Protein AF-A0A0G3I6G8-F1 (afdb_monomer_lite)

Foldseek 3Di:
DDDPPDPLVRLVVVLVVVCVPPDQQVRLVVVLVPDDDLVPDDLVRLLVLLVNLLSQLVSQLCCCQSVVDGSYDPVSNVSSLVSNVSSCVVPVPSDDPPDCSPDDHD

Secondary structure (DSSP, 8-state):
-------HHHHHHHHHHHHTTSPPHHHHHHHHTTSPPGGG--HHHHHHHHHHHHHHHHHHHHHHHHHS--SS-HHHHHHHHHHHHHHHHHSTTSS-TT-GGGSS--

pLDDT: mean 87.61, std 12.37, range [37.91, 97.12]

Radius of gyration: 15.02 Å; chains: 1; bounding box: 30×20×46 Å

Organism: NCBI:txid1277257

Structure (mmCIF, N/CA/C/O backbone):
data_AF-A0A0G3I6G8-F1
#
_entry.id   AF-A0A0G3I6G8-F1
#
loop_
_atom_site.group_PDB
_atom_site.id
_atom_site.type_symbol
_atom_site.label_atom_id
_atom_site.label_alt_id
_atom_site.label_comp_id
_atom_site.label_asym_id
_atom_site.label_entity_id
_atom_site.label_seq_id
_atom_site.pdbx_PDB_ins_code
_atom_site.Cartn_x
_atom_site.Cartn_y
_atom_site.Cartn_z
_atom_site.occupancy
_atom_site.B_iso_or_equiv
_atom_site.auth_seq_id
_atom_site.auth_comp_id
_atom_site.auth_asym_id
_atom_site.auth_atom_id
_atom_site.pdbx_PDB_model_num
ATOM 1 N N . MET A 1 1 ? -9.454 3.776 -28.536 1.00 37.91 1 MET A N 1
ATOM 2 C CA . MET A 1 1 ? -8.492 4.468 -27.656 1.00 37.91 1 MET A CA 1
ATOM 3 C C . MET A 1 1 ? -7.187 3.737 -27.843 1.00 37.91 1 MET A C 1
ATOM 5 O O . MET A 1 1 ? -7.164 2.548 -27.574 1.00 37.91 1 MET A O 1
ATOM 9 N N . GLY A 1 2 ? -6.209 4.372 -28.486 1.00 40.97 2 GLY A N 1
ATOM 10 C CA . GLY A 1 2 ? -4.929 3.728 -28.760 1.00 40.97 2 GLY A CA 1
ATOM 11 C C . GLY A 1 2 ? -4.131 3.663 -27.471 1.00 40.97 2 GLY A C 1
ATOM 12 O O . GLY A 1 2 ? -3.891 4.709 -26.868 1.00 40.97 2 GLY A O 1
ATOM 13 N N . ASP A 1 3 ? -3.758 2.457 -27.059 1.00 45.47 3 ASP A N 1
ATOM 14 C CA . ASP A 1 3 ? -2.668 2.282 -26.114 1.00 45.47 3 ASP A CA 1
ATOM 15 C C . ASP A 1 3 ? -1.436 2.911 -26.764 1.00 45.47 3 ASP A C 1
ATOM 17 O O . ASP A 1 3 ? -0.942 2.452 -27.794 1.00 45.47 3 ASP A O 1
ATOM 21 N N . LEU A 1 4 ? -1.006 4.048 -26.222 1.00 48.94 4 LEU A N 1
ATOM 22 C CA . LEU A 1 4 ? 0.311 4.589 -26.509 1.00 48.94 4 LEU A CA 1
ATOM 23 C C . LEU A 1 4 ? 1.299 3.564 -25.956 1.00 48.94 4 LEU A C 1
ATOM 25 O O . LEU A 1 4 ? 1.587 3.560 -24.760 1.00 48.94 4 LEU A O 1
ATOM 29 N N . GLU A 1 5 ? 1.768 2.663 -26.818 1.00 55.34 5 GLU A N 1
ATOM 30 C CA . GLU A 1 5 ? 2.938 1.836 -26.547 1.00 55.34 5 GLU A CA 1
ATOM 31 C C . GLU A 1 5 ? 4.134 2.776 -26.375 1.00 55.34 5 GLU A C 1
ATOM 33 O O . GLU A 1 5 ? 4.842 3.125 -27.319 1.00 55.34 5 GLU A O 1
ATOM 38 N N . LEU A 1 6 ? 4.319 3.253 -25.146 1.00 60.69 6 LEU A N 1
ATOM 39 C CA . LEU A 1 6 ? 5.553 3.891 -24.723 1.00 60.69 6 LEU A CA 1
ATOM 40 C C . LEU A 1 6 ? 6.679 2.888 -24.972 1.00 60.69 6 LEU A C 1
ATOM 42 O O . LEU A 1 6 ? 6.602 1.738 -24.530 1.00 60.69 6 LEU A O 1
ATOM 46 N N . GLY A 1 7 ? 7.730 3.314 -25.673 1.00 73.50 7 GLY A N 1
ATOM 47 C CA . GLY A 1 7 ? 8.924 2.488 -25.821 1.00 73.50 7 GLY A CA 1
ATOM 48 C C . GLY A 1 7 ? 9.458 2.088 -24.441 1.00 73.50 7 GLY A C 1
ATOM 49 O O . GLY A 1 7 ? 9.362 2.871 -23.495 1.00 73.50 7 GLY A O 1
ATOM 50 N N . GLY A 1 8 ? 10.034 0.887 -24.309 1.00 75.50 8 GLY A N 1
ATOM 51 C CA . GLY A 1 8 ? 10.433 0.328 -23.004 1.00 75.50 8 GLY A CA 1
ATOM 52 C C . GLY A 1 8 ? 11.272 1.276 -22.132 1.00 75.50 8 GLY A C 1
ATOM 53 O O . GLY A 1 8 ? 11.051 1.363 -20.930 1.00 75.50 8 GLY A O 1
ATOM 54 N N . GLN A 1 9 ? 12.146 2.082 -22.747 1.00 79.50 9 GLN A N 1
ATOM 55 C CA . GLN A 1 9 ? 12.964 3.086 -22.050 1.00 79.50 9 GLN A CA 1
ATOM 56 C C . GLN A 1 9 ? 12.165 4.279 -21.494 1.00 79.50 9 GLN A C 1
ATOM 58 O O . GLN A 1 9 ? 12.575 4.899 -20.515 1.00 79.50 9 GLN A O 1
ATOM 63 N N . GLU A 1 10 ? 11.060 4.663 -22.132 1.00 84.88 10 GLU A N 1
ATOM 64 C CA . GLU A 1 10 ? 10.208 5.760 -21.664 1.00 84.88 10 GLU A CA 1
ATOM 65 C C . GLU A 1 10 ? 9.307 5.297 -20.515 1.00 84.88 10 GLU A C 1
ATOM 67 O O . GLU A 1 10 ? 9.177 5.999 -19.512 1.00 84.88 10 GLU A O 1
ATOM 72 N N . LEU A 1 11 ? 8.784 4.070 -20.610 1.00 82.75 11 LEU A N 1
ATOM 73 C CA . LEU A 1 11 ? 8.047 3.423 -19.526 1.00 82.75 11 LEU A CA 1
ATOM 74 C C . LEU A 1 11 ? 8.913 3.269 -18.270 1.00 82.75 11 LEU A C 1
ATOM 76 O O . LEU A 1 11 ? 8.486 3.634 -17.176 1.00 82.75 11 LEU A O 1
ATOM 80 N N . GLU A 1 12 ? 10.147 2.795 -18.430 1.00 84.12 12 GLU A N 1
ATOM 81 C CA . GLU A 1 12 ? 11.104 2.654 -17.333 1.00 84.12 12 GLU A CA 1
ATOM 82 C C . GLU A 1 12 ? 11.400 4.000 -16.648 1.00 84.12 12 GLU A C 1
ATOM 84 O O . GLU A 1 12 ? 11.422 4.082 -15.420 1.00 84.12 12 GLU A O 1
ATOM 89 N N . LYS A 1 13 ? 11.562 5.092 -17.407 1.00 87.75 13 LYS A N 1
ATOM 90 C CA . LYS A 1 13 ? 11.758 6.440 -16.838 1.00 87.75 13 LYS A CA 1
ATOM 91 C C . LYS A 1 13 ? 10.559 6.910 -16.019 1.00 87.75 13 LYS A C 1
ATOM 93 O O . LYS A 1 13 ? 10.747 7.465 -14.937 1.00 87.75 13 LYS A O 1
ATOM 98 N N . LEU A 1 14 ? 9.345 6.704 -16.527 1.00 87.12 14 LEU A N 1
ATOM 99 C CA . LEU A 1 14 ? 8.119 7.092 -15.827 1.00 87.12 14 LEU A CA 1
ATOM 100 C C . LEU A 1 14 ? 7.941 6.297 -14.535 1.00 87.12 14 LEU A C 1
ATOM 102 O O . LEU A 1 14 ? 7.636 6.876 -13.496 1.00 87.12 14 LEU A O 1
ATOM 106 N N . LEU A 1 15 ? 8.195 4.990 -14.582 1.00 84.94 15 LEU A N 1
ATOM 107 C CA . LEU A 1 15 ? 8.127 4.127 -13.408 1.00 84.94 15 LEU A CA 1
ATOM 108 C C . LEU A 1 15 ? 9.158 4.533 -12.355 1.00 84.94 15 LEU A C 1
ATOM 110 O O . LEU A 1 15 ? 8.791 4.714 -11.194 1.00 84.94 15 LEU A O 1
ATOM 114 N N . ASN A 1 16 ? 10.404 4.787 -12.762 1.00 86.44 16 ASN A N 1
ATOM 115 C CA . ASN A 1 16 ? 11.453 5.312 -11.884 1.00 86.44 16 ASN A CA 1
ATOM 116 C C . ASN A 1 16 ? 11.072 6.652 -11.239 1.00 86.44 16 ASN A C 1
ATOM 118 O O . ASN A 1 16 ? 11.351 6.868 -10.061 1.00 86.44 16 ASN A O 1
ATOM 122 N N . TYR A 1 17 ? 10.412 7.545 -11.981 1.00 87.75 17 TYR A N 1
ATOM 123 C CA . TYR A 1 17 ? 9.901 8.799 -11.432 1.00 87.75 17 TYR A CA 1
ATOM 124 C C . TYR A 1 17 ? 8.777 8.570 -10.410 1.00 87.75 17 TYR A C 1
ATOM 126 O O . TYR A 1 17 ? 8.810 9.163 -9.334 1.00 87.75 17 TYR A O 1
ATOM 134 N N . GLU A 1 18 ? 7.819 7.681 -10.694 1.00 84.81 18 GLU A N 1
ATOM 135 C CA . GLU A 1 18 ? 6.757 7.306 -9.747 1.00 84.81 18 GLU A CA 1
ATOM 136 C C . GLU A 1 18 ? 7.332 6.742 -8.437 1.00 84.81 18 GLU A C 1
ATOM 138 O O . GLU A 1 18 ? 6.863 7.092 -7.352 1.00 84.81 18 GLU A O 1
ATOM 143 N N . ALA A 1 19 ? 8.398 5.938 -8.508 1.00 83.88 19 ALA A N 1
ATOM 144 C CA . ALA A 1 19 ? 9.037 5.371 -7.321 1.00 83.88 19 ALA A CA 1
ATOM 145 C C . ALA A 1 19 ? 9.678 6.410 -6.389 1.00 83.88 19 ALA A C 1
ATOM 147 O O . ALA A 1 19 ? 9.869 6.117 -5.209 1.00 83.88 19 ALA A O 1
ATOM 148 N N . LEU A 1 20 ? 9.947 7.636 -6.854 1.00 86.06 20 LEU A N 1
ATOM 149 C CA . LEU A 1 20 ? 10.413 8.723 -5.981 1.00 86.06 20 LEU A CA 1
ATOM 150 C C . LEU A 1 20 ? 9.378 9.104 -4.914 1.00 86.06 20 LEU A C 1
ATOM 152 O O . LEU A 1 20 ? 9.745 9.640 -3.868 1.00 86.06 20 LEU A O 1
ATOM 156 N N . PHE A 1 21 ? 8.098 8.829 -5.172 1.00 85.31 21 PHE A N 1
ATOM 157 C CA . PHE A 1 21 ? 6.999 9.108 -4.252 1.00 85.31 21 PHE A CA 1
ATOM 158 C C . PHE A 1 21 ? 6.658 7.917 -3.351 1.00 85.31 21 PHE A C 1
ATOM 160 O O . PHE A 1 21 ? 5.862 8.063 -2.420 1.00 85.31 21 PHE A O 1
ATOM 167 N N . LEU A 1 22 ? 7.266 6.751 -3.589 1.00 87.62 22 LEU A N 1
ATOM 168 C CA . LEU A 1 22 ? 7.091 5.580 -2.741 1.00 87.62 22 LEU A CA 1
ATOM 169 C C . LEU A 1 22 ? 7.977 5.672 -1.493 1.00 87.62 22 LEU A C 1
ATOM 171 O O . LEU A 1 22 ? 9.101 6.185 -1.540 1.00 87.62 22 LEU A O 1
ATOM 175 N N . PRO A 1 23 ? 7.508 5.156 -0.344 1.00 91.06 23 PRO A N 1
ATOM 176 C CA . PRO A 1 23 ? 8.361 5.050 0.824 1.00 91.06 23 PRO A CA 1
ATOM 177 C C . PRO A 1 23 ? 9.528 4.104 0.529 1.00 91.06 23 PRO A C 1
ATOM 179 O O . PRO A 1 23 ? 9.354 3.015 -0.012 1.00 91.06 23 PRO A O 1
ATOM 182 N N . LYS A 1 24 ? 10.731 4.485 0.970 1.00 92.19 24 LYS A N 1
ATOM 183 C CA . LYS A 1 24 ? 11.880 3.569 0.961 1.00 92.19 24 LYS A CA 1
ATOM 184 C C . LYS A 1 24 ? 11.548 2.309 1.782 1.00 92.19 24 LYS A C 1
ATOM 186 O O . LYS A 1 24 ? 10.903 2.455 2.825 1.00 92.19 24 LYS A O 1
ATOM 191 N N . PRO A 1 25 ? 12.074 1.116 1.438 1.00 92.81 25 PRO A N 1
ATOM 192 C CA . PRO A 1 25 ? 11.739 -0.137 2.130 1.00 92.81 25 PRO A CA 1
ATOM 193 C C . PRO A 1 25 ? 11.884 -0.071 3.661 1.00 92.81 25 PRO A C 1
ATOM 195 O O . PRO A 1 25 ? 10.996 -0.479 4.407 1.00 92.81 25 PRO A O 1
ATOM 198 N N . LYS A 1 26 ? 12.973 0.539 4.157 1.00 93.94 26 LYS A N 1
ATOM 199 C CA . LYS A 1 26 ? 13.200 0.741 5.602 1.00 93.94 26 LYS A CA 1
ATOM 200 C C . LYS A 1 26 ? 12.133 1.625 6.253 1.00 93.94 26 LYS A C 1
ATOM 202 O O . LYS A 1 26 ? 11.726 1.359 7.382 1.00 93.94 26 LYS A O 1
ATOM 207 N N . THR A 1 27 ? 11.693 2.669 5.555 1.00 94.81 27 THR A N 1
ATOM 208 C CA . THR A 1 27 ? 10.640 3.574 6.029 1.00 94.81 27 THR A CA 1
ATOM 209 C C . THR A 1 27 ? 9.298 2.859 6.052 1.00 94.81 27 THR A C 1
ATOM 211 O O . THR A 1 27 ? 8.605 2.935 7.059 1.00 94.81 27 THR A O 1
ATOM 214 N N . LEU A 1 28 ? 8.967 2.111 4.997 1.00 95.56 28 LEU A N 1
ATOM 215 C CA . LEU A 1 28 ? 7.738 1.325 4.929 1.00 95.56 28 LEU A CA 1
ATOM 216 C C . LEU A 1 28 ? 7.670 0.289 6.057 1.00 95.56 28 LEU A C 1
ATOM 218 O O . LEU A 1 28 ? 6.702 0.263 6.809 1.00 95.56 28 LEU A O 1
ATOM 222 N N . SER A 1 29 ? 8.741 -0.480 6.264 1.00 96.12 29 SER A N 1
ATOM 223 C CA . SER A 1 29 ? 8.819 -1.440 7.373 1.00 96.12 29 SER A CA 1
ATOM 224 C C . SER A 1 29 ? 8.647 -0.764 8.742 1.00 96.12 29 SER A C 1
ATOM 226 O O . SER A 1 29 ? 7.977 -1.296 9.627 1.00 96.12 29 SER A O 1
ATOM 228 N N . ALA A 1 30 ? 9.211 0.434 8.931 1.00 96.25 30 ALA A N 1
ATOM 229 C CA . ALA A 1 30 ? 9.033 1.198 10.164 1.00 96.25 30 ALA A CA 1
ATOM 230 C C . ALA A 1 30 ? 7.603 1.739 10.342 1.00 96.25 30 ALA A C 1
ATOM 232 O O . ALA A 1 30 ? 7.149 1.835 11.482 1.00 96.25 30 ALA A O 1
ATOM 233 N N . ILE A 1 31 ? 6.908 2.089 9.253 1.00 95.62 31 ILE A N 1
ATOM 234 C CA . ILE A 1 31 ? 5.491 2.478 9.280 1.00 95.62 31 ILE A CA 1
ATOM 235 C C . ILE A 1 31 ? 4.647 1.279 9.707 1.00 95.62 31 ILE A C 1
ATOM 237 O O . ILE A 1 31 ? 3.939 1.386 10.702 1.00 95.62 31 ILE A O 1
ATOM 241 N N . LEU A 1 32 ? 4.787 0.132 9.031 1.00 96.00 32 LEU A N 1
ATOM 242 C CA . LEU A 1 32 ? 3.998 -1.076 9.302 1.00 96.00 32 LEU A CA 1
ATOM 243 C C . LEU A 1 32 ? 4.103 -1.526 10.766 1.00 96.00 32 LEU A C 1
ATOM 245 O O . LEU A 1 32 ? 3.095 -1.822 11.398 1.00 96.00 32 LEU A O 1
ATOM 249 N N . LYS A 1 33 ? 5.306 -1.475 11.353 1.00 95.31 33 LYS A N 1
ATOM 250 C CA . LYS A 1 33 ? 5.542 -1.816 12.771 1.00 95.31 33 LYS A CA 1
ATOM 251 C C . LYS A 1 33 ? 4.878 -0.872 13.776 1.00 95.31 33 LYS A C 1
ATOM 253 O O . LYS A 1 33 ? 4.792 -1.212 14.952 1.00 95.31 33 LYS A O 1
ATOM 258 N N . LYS A 1 34 ? 4.492 0.332 13.350 1.00 95.50 34 LYS A N 1
ATOM 259 C CA . LYS A 1 34 ? 3.873 1.363 14.196 1.00 95.50 34 LYS A CA 1
ATOM 260 C C . LYS A 1 34 ? 2.366 1.480 13.983 1.00 95.50 34 LYS A C 1
ATOM 262 O O . LYS A 1 34 ? 1.730 2.257 14.694 1.00 95.50 34 LYS A O 1
ATOM 267 N N . LEU A 1 35 ? 1.805 0.761 13.011 1.00 95.19 35 LEU A N 1
ATOM 268 C CA . LEU A 1 35 ? 0.364 0.736 12.800 1.00 95.19 35 LEU A CA 1
ATOM 269 C C . LEU A 1 35 ? -0.319 0.130 14.028 1.00 95.19 35 LEU A C 1
ATOM 271 O O . LEU A 1 35 ? 0.167 -0.835 14.619 1.00 95.19 35 LEU A O 1
ATOM 275 N N . ARG A 1 36 ? -1.455 0.712 14.417 1.00 95.25 36 ARG A N 1
ATOM 276 C CA . ARG A 1 36 ? -2.269 0.187 15.520 1.00 95.25 36 ARG A CA 1
ATOM 277 C C . ARG A 1 36 ? -2.869 -1.166 15.156 1.00 95.25 36 ARG A C 1
ATOM 279 O O . ARG A 1 36 ? -2.999 -1.503 13.973 1.00 95.25 36 ARG A O 1
ATOM 286 N N . SER A 1 37 ? -3.285 -1.918 16.173 1.00 95.75 37 SER A N 1
ATOM 287 C CA . SER A 1 37 ? -4.065 -3.136 15.955 1.00 95.75 37 SER A CA 1
ATOM 288 C C . SER A 1 37 ? -5.299 -2.824 15.110 1.00 95.75 37 SER A C 1
ATOM 290 O O . SER A 1 37 ? -5.924 -1.786 15.316 1.00 95.75 37 SER A O 1
ATOM 292 N N . ILE A 1 38 ? -5.657 -3.722 14.185 1.00 95.94 38 ILE A N 1
ATOM 293 C CA . ILE A 1 38 ? -6.848 -3.582 13.331 1.00 95.94 38 ILE A CA 1
ATOM 294 C C . ILE A 1 38 ? -8.085 -3.281 14.174 1.00 95.94 38 ILE A C 1
ATOM 296 O O . ILE A 1 38 ? -8.878 -2.421 13.799 1.00 95.94 38 ILE A O 1
ATOM 300 N N . ASP A 1 39 ? -8.215 -3.905 15.345 1.00 95.75 39 ASP A N 1
ATOM 301 C CA . ASP A 1 39 ? -9.357 -3.740 16.249 1.00 95.75 39 ASP A CA 1
ATOM 302 C C . ASP A 1 39 ? -9.493 -2.318 16.814 1.00 95.75 39 ASP A C 1
ATOM 304 O O . ASP A 1 39 ? -10.609 -1.857 17.051 1.00 95.75 39 ASP A O 1
ATOM 308 N N . GLU A 1 40 ? -8.385 -1.584 16.927 1.00 96.38 40 GLU A N 1
ATOM 309 C CA . GLU A 1 40 ? -8.305 -0.249 17.538 1.00 96.38 40 GLU A CA 1
ATOM 310 C C . GLU A 1 40 ? -8.387 0.904 16.525 1.00 96.38 40 GLU A C 1
ATOM 312 O O . GLU A 1 40 ? -8.456 2.071 16.916 1.00 96.38 40 GLU A O 1
ATOM 317 N N . VAL A 1 41 ? -8.352 0.604 15.224 1.00 96.44 41 VAL A N 1
ATOM 318 C CA . VAL A 1 41 ? -8.475 1.607 14.157 1.00 96.44 41 VAL A CA 1
ATOM 319 C C . VAL A 1 41 ? -9.953 1.941 13.941 1.00 96.44 41 VAL A C 1
ATOM 321 O O . VAL A 1 41 ? -10.771 1.027 13.810 1.00 96.44 41 VAL A O 1
ATOM 324 N N . SER A 1 42 ? -10.301 3.231 13.900 1.00 97.12 42 SER A N 1
ATOM 325 C CA . SER A 1 42 ? -11.637 3.704 13.503 1.00 97.12 42 SER A CA 1
ATOM 326 C C . SER A 1 42 ? -11.833 3.645 11.985 1.00 97.12 42 SER A C 1
ATOM 328 O O . SER A 1 42 ? -10.874 3.585 11.224 1.00 97.12 42 SER A O 1
ATOM 330 N N . GLU A 1 43 ? -13.074 3.723 11.508 1.00 96.69 43 GLU A N 1
ATOM 331 C CA . GLU A 1 43 ? -13.360 3.611 10.070 1.00 96.69 43 GLU A CA 1
ATOM 3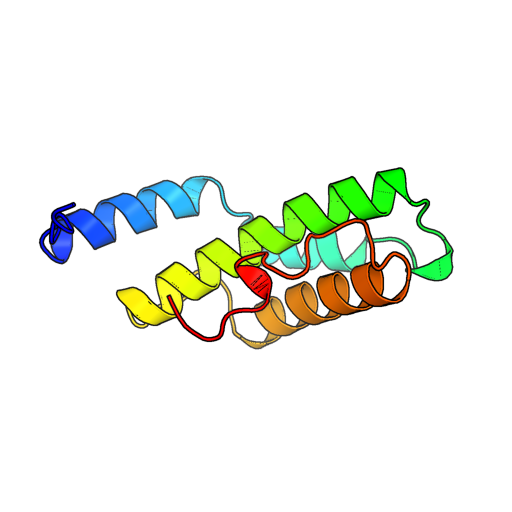32 C C . GLU A 1 43 ? -12.655 4.684 9.219 1.00 96.69 43 GLU A C 1
ATOM 334 O O . GLU A 1 43 ? -12.135 4.383 8.145 1.00 96.69 43 GLU A O 1
ATOM 339 N N . ILE A 1 44 ? -12.590 5.933 9.696 1.00 96.56 44 ILE A N 1
ATOM 340 C CA . ILE A 1 44 ? -11.928 7.011 8.947 1.00 96.56 44 ILE A CA 1
ATOM 341 C C . ILE A 1 44 ? -10.413 6.812 8.872 1.00 96.56 44 ILE A C 1
ATOM 343 O O . ILE A 1 44 ? -9.803 7.055 7.834 1.00 96.56 44 ILE A O 1
ATOM 347 N N . GLU A 1 45 ?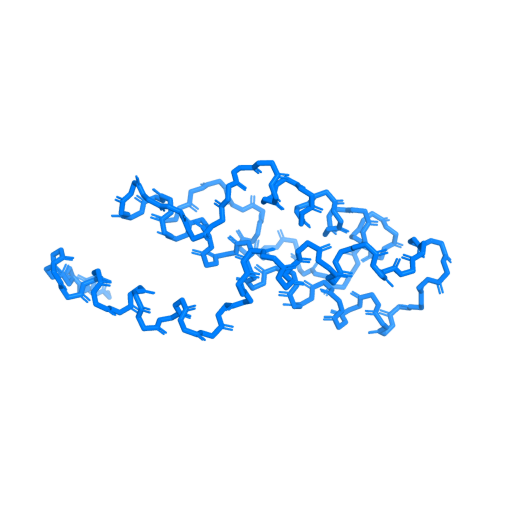 -9.810 6.323 9.951 1.00 96.75 45 GLU A N 1
ATOM 348 C CA . GLU A 1 45 ? -8.386 5.998 9.989 1.00 96.75 45 GLU A CA 1
ATOM 349 C C . GLU A 1 45 ? -8.092 4.793 9.093 1.00 96.75 45 GLU A C 1
ATOM 351 O O . GLU A 1 45 ? -7.125 4.826 8.338 1.00 96.75 45 GLU A O 1
ATOM 356 N N . ALA A 1 46 ? -8.966 3.782 9.104 1.00 96.94 46 ALA A N 1
ATOM 357 C CA . ALA A 1 46 ? -8.870 2.621 8.232 1.00 96.94 46 ALA A CA 1
ATOM 358 C C . ALA A 1 46 ? -8.963 3.018 6.757 1.00 96.94 46 ALA A C 1
ATOM 360 O O . ALA A 1 46 ? -8.180 2.524 5.955 1.00 96.94 46 ALA A O 1
ATOM 361 N N . ARG A 1 47 ? -9.858 3.950 6.395 1.00 96.19 47 ARG A N 1
ATOM 362 C CA . ARG A 1 47 ? -9.952 4.483 5.027 1.00 96.19 47 ARG A CA 1
ATOM 363 C C . ARG A 1 47 ? -8.650 5.161 4.597 1.00 96.19 47 ARG A C 1
ATOM 365 O O . ARG A 1 47 ? -8.134 4.843 3.531 1.00 96.19 47 ARG A O 1
ATOM 372 N N . ILE A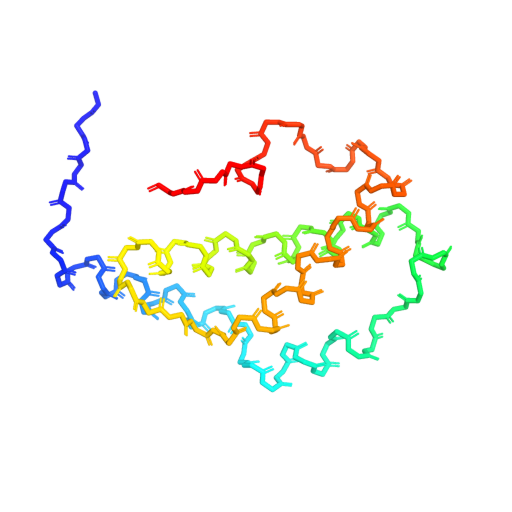 1 48 ? -8.106 6.052 5.426 1.00 96.06 48 ILE A N 1
ATOM 373 C CA . ILE A 1 48 ? -6.852 6.762 5.126 1.00 96.06 48 ILE A CA 1
ATOM 374 C C . ILE A 1 48 ? -5.688 5.773 4.985 1.00 96.06 48 ILE A C 1
ATOM 376 O O . ILE A 1 48 ? -4.894 5.869 4.049 1.00 96.06 48 ILE A O 1
ATOM 380 N N . GLU A 1 49 ? -5.587 4.821 5.912 1.00 96.50 49 GLU A N 1
ATOM 381 C CA . GLU A 1 49 ? -4.544 3.798 5.906 1.00 96.50 49 GLU A CA 1
ATOM 382 C C . GLU A 1 49 ? -4.650 2.907 4.663 1.00 96.50 49 GLU A C 1
ATOM 384 O O . GLU A 1 49 ? -3.664 2.715 3.954 1.00 96.50 49 GLU A O 1
ATOM 389 N N . CYS A 1 50 ? -5.854 2.431 4.348 1.00 95.69 50 CYS A N 1
ATOM 390 C CA . CYS A 1 50 ? -6.117 1.579 3.195 1.00 95.69 50 CYS A CA 1
ATOM 391 C C . CYS A 1 50 ? -5.790 2.296 1.874 1.00 95.69 50 CYS A C 1
ATOM 393 O O . CYS A 1 50 ? -5.059 1.749 1.053 1.00 95.69 50 CYS A O 1
ATOM 395 N N . GLU A 1 51 ? -6.218 3.551 1.695 1.00 94.56 51 GLU A N 1
ATOM 396 C CA . GLU A 1 51 ? -5.893 4.347 0.499 1.00 94.56 51 GLU A CA 1
ATOM 397 C C . GLU A 1 51 ? -4.382 4.540 0.306 1.00 94.56 51 GLU A C 1
ATOM 399 O O . GLU A 1 51 ? -3.887 4.551 -0.824 1.00 94.56 51 GLU A O 1
ATOM 404 N N . TYR A 1 52 ? -3.635 4.708 1.399 1.00 95.38 52 TYR A N 1
ATOM 405 C CA . TYR A 1 52 ? -2.182 4.829 1.348 1.00 95.38 52 TYR A CA 1
ATOM 406 C C . TYR A 1 52 ? -1.513 3.511 0.939 1.00 95.38 52 TYR A C 1
ATOM 408 O O . TYR A 1 52 ? -0.671 3.499 0.038 1.00 95.38 52 TYR A O 1
ATOM 416 N N . LEU A 1 53 ? -1.899 2.402 1.574 1.00 95.56 53 LEU A N 1
ATOM 417 C CA . LEU A 1 53 ? -1.305 1.089 1.328 1.00 95.56 53 LEU A CA 1
ATOM 418 C C . LEU A 1 53 ? -1.677 0.528 -0.056 1.00 95.56 53 LEU A C 1
ATOM 420 O O . LEU A 1 53 ? -0.804 -0.005 -0.739 1.00 95.56 53 LEU A O 1
ATOM 424 N N . ILE A 1 54 ? -2.912 0.737 -0.530 1.00 94.75 54 ILE A N 1
ATOM 425 C CA . ILE A 1 54 ? -3.338 0.340 -1.884 1.00 94.75 54 ILE A CA 1
ATOM 426 C C . ILE A 1 54 ? -2.467 1.000 -2.948 1.00 94.75 54 ILE A C 1
ATOM 428 O O . ILE A 1 54 ? -2.013 0.326 -3.871 1.00 94.75 54 ILE A O 1
ATOM 432 N N . LYS A 1 55 ? -2.159 2.296 -2.813 1.00 92.75 55 LYS A N 1
ATOM 433 C CA . LYS A 1 55 ? -1.269 2.983 -3.765 1.00 92.75 55 LYS A CA 1
ATOM 434 C C . LYS A 1 55 ? 0.095 2.303 -3.840 1.00 92.75 55 LYS A C 1
ATOM 436 O O . LYS A 1 55 ? 0.600 2.085 -4.938 1.00 92.75 55 LYS A O 1
ATOM 441 N N . ILE A 1 56 ? 0.669 1.924 -2.697 1.00 93.38 56 ILE A N 1
ATOM 442 C CA . ILE A 1 56 ? 1.949 1.204 -2.652 1.00 93.38 56 ILE A CA 1
ATOM 443 C C . ILE A 1 56 ? 1.839 -0.133 -3.393 1.00 93.38 56 ILE A C 1
ATOM 445 O O . ILE A 1 56 ? 2.688 -0.421 -4.239 1.00 93.38 56 ILE A O 1
ATOM 449 N N . CYS A 1 57 ? 0.787 -0.915 -3.133 1.00 92.81 57 CYS A N 1
ATOM 450 C CA . CYS A 1 57 ? 0.562 -2.185 -3.821 1.00 92.81 57 CYS A CA 1
ATOM 451 C C . CYS A 1 57 ? 0.444 -2.008 -5.338 1.00 92.81 57 CYS A C 1
ATOM 453 O O . 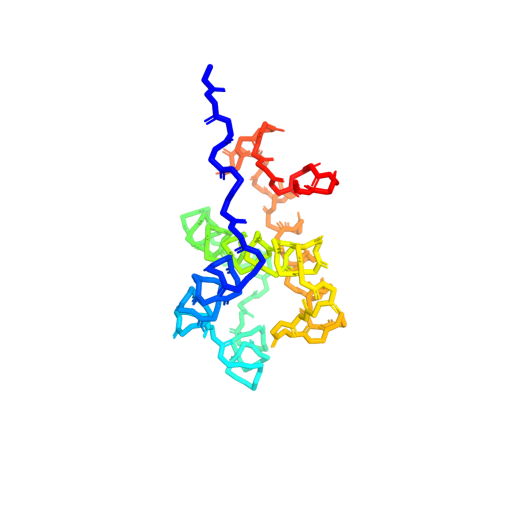CYS A 1 57 ? 1.138 -2.698 -6.081 1.00 92.81 57 CYS A O 1
ATOM 455 N N . LEU A 1 58 ? -0.377 -1.063 -5.803 1.00 91.06 58 LEU A N 1
ATOM 456 C CA . LEU A 1 58 ? -0.603 -0.831 -7.231 1.00 91.06 58 LEU A CA 1
ATOM 457 C C . LEU A 1 58 ? 0.675 -0.399 -7.956 1.00 91.06 58 LEU A C 1
ATOM 459 O O . LEU A 1 58 ? 0.959 -0.884 -9.052 1.00 91.06 58 LEU A O 1
ATOM 463 N N . HIS A 1 59 ? 1.485 0.468 -7.341 1.00 90.12 59 HIS A N 1
ATOM 464 C CA . HIS A 1 59 ? 2.778 0.832 -7.915 1.00 90.12 59 HIS A CA 1
ATOM 465 C C . HIS A 1 59 ? 3.732 -0.368 -7.971 1.00 90.12 59 HIS A C 1
ATOM 467 O O . HIS A 1 59 ? 4.376 -0.572 -8.999 1.00 90.12 59 HIS A O 1
ATOM 473 N N . ASN A 1 60 ? 3.797 -1.188 -6.915 1.00 89.25 60 ASN A N 1
ATOM 474 C CA . ASN A 1 60 ? 4.655 -2.375 -6.905 1.00 89.25 60 ASN A CA 1
ATOM 475 C C . ASN A 1 60 ? 4.231 -3.402 -7.967 1.00 89.25 60 ASN A C 1
ATOM 477 O O . ASN A 1 60 ? 5.077 -3.923 -8.686 1.00 89.25 60 ASN A O 1
ATOM 481 N N . GLN A 1 61 ? 2.925 -3.639 -8.126 1.00 88.81 61 GLN A N 1
ATOM 482 C CA . GLN A 1 61 ? 2.385 -4.513 -9.172 1.00 88.81 61 GLN A CA 1
ATOM 483 C C . GLN A 1 61 ? 2.755 -4.009 -10.569 1.00 88.81 61 GLN A C 1
ATOM 485 O O . GLN A 1 61 ? 3.234 -4.777 -11.402 1.00 88.81 61 GLN A O 1
ATOM 490 N N . LYS A 1 62 ? 2.578 -2.709 -10.829 1.00 87.88 62 LYS A N 1
ATOM 491 C CA . LYS A 1 62 ? 2.931 -2.099 -12.116 1.00 87.88 62 LYS A CA 1
ATOM 492 C C . LYS A 1 62 ? 4.413 -2.307 -12.445 1.00 87.88 62 LYS A C 1
ATOM 494 O O . LYS A 1 62 ? 4.733 -2.649 -13.577 1.00 87.88 62 LYS A O 1
ATOM 499 N N . TRP A 1 63 ? 5.300 -2.144 -11.464 1.00 87.88 63 TRP A N 1
ATOM 500 C CA . TRP A 1 63 ? 6.734 -2.415 -11.603 1.00 87.88 63 TRP A CA 1
ATOM 501 C C . TRP A 1 63 ? 7.017 -3.889 -11.897 1.00 87.88 63 TRP A C 1
ATOM 503 O O . TRP A 1 63 ? 7.629 -4.196 -12.922 1.00 87.88 63 TRP A O 1
ATOM 513 N N . TYR A 1 64 ? 6.479 -4.785 -11.069 1.00 87.19 64 TYR A N 1
ATOM 514 C CA . TYR A 1 64 ? 6.659 -6.227 -11.208 1.00 87.19 64 TYR A CA 1
ATOM 515 C C . TYR A 1 64 ? 6.265 -6.711 -12.609 1.00 87.19 64 TYR A C 1
ATOM 517 O O . TYR A 1 64 ? 7.057 -7.348 -13.301 1.00 87.19 64 TYR A O 1
ATOM 525 N N . TYR A 1 65 ? 5.069 -6.343 -13.078 1.00 84.81 65 TYR A N 1
ATOM 526 C CA . TYR A 1 65 ? 4.546 -6.819 -14.360 1.00 84.81 65 TYR A CA 1
ATOM 527 C C . TYR A 1 65 ? 5.151 -6.123 -15.584 1.00 84.81 65 TYR A C 1
ATOM 529 O O . TYR A 1 65 ? 5.170 -6.717 -16.661 1.00 84.81 65 TYR A O 1
ATOM 537 N N . ARG A 1 66 ? 5.626 -4.874 -15.468 1.00 85.44 66 ARG A N 1
ATOM 538 C CA . ARG A 1 66 ? 6.133 -4.108 -16.624 1.00 85.44 66 ARG A CA 1
ATOM 539 C C . ARG A 1 66 ? 7.648 -4.125 -16.766 1.00 85.44 66 ARG A C 1
ATOM 541 O O . ARG A 1 66 ? 8.127 -4.048 -17.893 1.00 85.44 66 ARG A O 1
ATOM 548 N N . LEU A 1 67 ? 8.387 -4.211 -15.663 1.00 81.56 67 LEU A N 1
ATOM 549 C CA . LEU A 1 67 ? 9.852 -4.168 -15.653 1.00 81.56 67 LEU A CA 1
ATOM 550 C C . LEU A 1 67 ? 10.493 -5.476 -15.186 1.00 81.56 67 LEU A C 1
ATOM 552 O O . LEU A 1 67 ? 11.703 -5.616 -15.320 1.00 81.56 67 LEU A O 1
ATOM 556 N N . SER A 1 68 ? 9.712 -6.439 -14.673 1.00 82.50 68 SER A N 1
ATOM 557 C CA . SER A 1 68 ? 10.261 -7.622 -13.984 1.00 82.50 68 SER A CA 1
ATOM 558 C C . SER A 1 68 ? 11.218 -7.240 -12.843 1.00 82.50 68 SER A C 1
ATOM 560 O O . SER A 1 68 ? 12.171 -7.959 -12.555 1.00 82.50 68 SER A O 1
ATOM 562 N N . ASP A 1 69 ? 10.960 -6.088 -12.220 1.00 80.31 69 ASP A N 1
ATOM 563 C CA . ASP A 1 69 ? 11.710 -5.508 -11.107 1.00 80.31 69 ASP A CA 1
ATOM 564 C C . ASP A 1 69 ? 10.715 -4.960 -10.078 1.00 80.31 69 ASP A C 1
ATOM 566 O O . ASP A 1 69 ? 9.577 -4.639 -10.430 1.00 80.31 69 ASP A O 1
ATOM 570 N N . THR A 1 70 ? 11.116 -4.846 -8.814 1.00 81.25 70 THR A N 1
ATOM 571 C CA . THR A 1 70 ? 10.239 -4.374 -7.735 1.00 81.25 70 THR A CA 1
ATOM 572 C C . THR A 1 70 ? 10.953 -3.433 -6.771 1.00 81.25 70 THR A C 1
ATOM 574 O O . THR A 1 70 ? 12.023 -3.756 -6.254 1.00 81.25 70 THR A O 1
ATOM 577 N N . PRO A 1 71 ? 10.340 -2.282 -6.430 1.00 83.25 71 PRO A N 1
ATOM 578 C CA . PRO A 1 71 ? 10.921 -1.331 -5.484 1.00 83.25 71 PRO A CA 1
ATOM 579 C C . PRO A 1 71 ? 10.983 -1.858 -4.041 1.00 83.25 71 PRO A C 1
ATOM 581 O O . PRO A 1 71 ? 11.729 -1.315 -3.220 1.00 83.25 71 PRO A O 1
ATOM 584 N N . ILE A 1 72 ? 10.191 -2.882 -3.711 1.00 89.94 72 ILE A N 1
ATOM 585 C CA . ILE A 1 72 ? 10.198 -3.566 -2.415 1.00 89.94 72 ILE A CA 1
ATOM 586 C C . ILE A 1 72 ? 10.296 -5.081 -2.615 1.00 89.94 72 ILE A C 1
ATOM 588 O O . ILE A 1 72 ? 9.892 -5.601 -3.648 1.00 89.94 72 ILE A O 1
ATOM 592 N N . GLU A 1 73 ? 10.842 -5.778 -1.620 1.00 90.56 73 GLU A N 1
ATOM 593 C CA . GLU A 1 73 ? 10.909 -7.244 -1.607 1.00 90.56 73 GLU A CA 1
ATOM 594 C C . GLU A 1 73 ? 9.516 -7.857 -1.385 1.00 90.56 73 GLU A C 1
ATOM 596 O O . GLU A 1 73 ? 8.695 -7.280 -0.666 1.00 90.56 73 GLU A O 1
ATOM 601 N N . ASP A 1 74 ? 9.285 -9.051 -1.940 1.00 90.69 74 ASP A N 1
ATOM 602 C CA . ASP A 1 74 ? 7.993 -9.753 -1.902 1.00 90.69 74 ASP A CA 1
ATOM 603 C C . ASP A 1 74 ? 7.415 -9.867 -0.486 1.00 90.69 74 ASP A C 1
ATOM 605 O O . ASP A 1 74 ? 6.266 -9.506 -0.257 1.00 90.69 74 ASP A O 1
ATOM 609 N N . TRP A 1 75 ? 8.228 -10.235 0.511 1.00 93.69 75 TRP A N 1
ATOM 610 C CA . TRP A 1 75 ? 7.752 -10.355 1.897 1.00 93.69 75 TRP A CA 1
ATOM 611 C C . TRP A 1 75 ? 7.225 -9.033 2.474 1.00 93.69 75 TRP A C 1
ATOM 613 O O . TRP A 1 75 ? 6.376 -9.035 3.366 1.00 93.69 75 TRP A O 1
ATOM 623 N N . LEU A 1 76 ? 7.760 -7.892 2.024 1.00 95.06 76 LEU A N 1
ATOM 624 C CA . LEU A 1 76 ? 7.317 -6.576 2.478 1.00 95.06 76 LEU A CA 1
ATOM 625 C C . LEU A 1 76 ? 6.036 -6.175 1.751 1.00 95.06 76 LEU A C 1
ATOM 627 O O . LEU A 1 76 ? 5.165 -5.564 2.365 1.00 95.06 76 LEU A O 1
ATOM 631 N N . TYR A 1 77 ? 5.915 -6.537 0.474 1.00 93.88 77 TYR A N 1
ATOM 632 C CA . TYR A 1 77 ? 4.670 -6.405 -0.273 1.00 93.88 77 TYR A CA 1
ATOM 633 C C . TYR A 1 77 ? 3.547 -7.231 0.368 1.00 93.88 77 TYR A C 1
ATOM 635 O O . TYR A 1 77 ? 2.475 -6.681 0.612 1.00 93.88 77 TYR A O 1
ATOM 643 N N . ASP A 1 78 ? 3.813 -8.488 0.730 1.00 94.12 78 ASP A N 1
ATOM 644 C CA . ASP A 1 78 ? 2.843 -9.372 1.384 1.00 94.12 78 ASP A CA 1
ATOM 645 C C . ASP A 1 78 ? 2.329 -8.755 2.691 1.00 94.12 78 ASP A C 1
ATOM 647 O O . ASP A 1 78 ? 1.126 -8.674 2.907 1.00 94.12 78 ASP A O 1
ATOM 651 N N . GLN A 1 79 ? 3.214 -8.184 3.519 1.00 96.56 79 GLN A N 1
ATOM 652 C CA . GLN A 1 79 ? 2.801 -7.489 4.748 1.00 96.56 79 GLN A CA 1
ATOM 653 C C . GLN A 1 79 ? 1.896 -6.276 4.494 1.00 96.56 79 GLN A C 1
ATOM 655 O O . GLN A 1 79 ? 1.006 -5.989 5.297 1.00 96.56 79 GLN A O 1
ATOM 660 N N . VAL A 1 80 ? 2.137 -5.527 3.413 1.00 96.38 80 VAL A N 1
ATOM 661 C CA . VAL A 1 80 ? 1.263 -4.412 3.018 1.00 96.38 80 VAL A CA 1
ATOM 662 C C . VAL A 1 80 ? -0.094 -4.951 2.572 1.00 96.38 80 VAL A C 1
ATOM 664 O O . VAL A 1 80 ? -1.122 -4.432 3.007 1.00 96.38 80 VAL A O 1
ATOM 667 N N . PHE A 1 81 ? -0.098 -5.990 1.737 1.00 94.94 81 PHE A N 1
ATOM 668 C CA . PHE A 1 81 ? -1.315 -6.583 1.197 1.00 94.94 81 PHE A CA 1
ATOM 669 C C . PHE A 1 81 ? -2.176 -7.222 2.294 1.00 94.94 81 PHE A C 1
ATOM 671 O O . PHE A 1 81 ? -3.360 -6.913 2.387 1.00 94.94 81 PHE A O 1
ATOM 678 N N . ASP A 1 82 ? -1.580 -8.005 3.194 1.00 95.50 82 ASP A N 1
ATOM 679 C CA . ASP A 1 82 ? -2.261 -8.609 4.346 1.00 95.50 82 ASP A CA 1
ATOM 680 C C . ASP A 1 82 ? -2.913 -7.544 5.234 1.00 95.50 82 ASP A C 1
ATOM 682 O O . ASP A 1 82 ? -4.020 -7.718 5.749 1.00 95.50 82 ASP A O 1
ATOM 686 N N . ARG A 1 83 ? -2.239 -6.400 5.408 1.00 97.00 83 ARG A N 1
ATOM 687 C CA . ARG A 1 83 ? -2.789 -5.287 6.184 1.00 97.00 83 ARG A CA 1
ATOM 688 C C . ARG A 1 83 ? -3.992 -4.651 5.489 1.00 97.00 83 ARG A C 1
ATOM 690 O O . ARG A 1 83 ? -4.973 -4.335 6.162 1.00 97.00 83 ARG A O 1
ATOM 697 N N . VAL A 1 84 ? -3.920 -4.465 4.172 1.00 95.75 84 VAL A N 1
ATOM 698 C CA . VAL A 1 84 ? -5.034 -3.972 3.349 1.00 95.75 84 VAL A CA 1
ATOM 699 C C . VAL A 1 84 ? -6.223 -4.929 3.437 1.00 95.75 84 VAL A C 1
ATOM 701 O O . VAL A 1 84 ? -7.327 -4.482 3.748 1.00 95.75 84 VAL A O 1
ATOM 704 N N . ASP A 1 85 ? -5.989 -6.232 3.267 1.00 94.25 85 ASP A N 1
ATOM 705 C CA . ASP A 1 85 ? -7.026 -7.260 3.362 1.00 94.25 85 ASP A CA 1
ATOM 706 C C . ASP A 1 85 ? -7.698 -7.249 4.743 1.00 94.25 85 ASP A C 1
ATOM 708 O O . ASP A 1 85 ? -8.921 -7.169 4.839 1.00 94.25 85 ASP A O 1
ATOM 712 N N . ALA A 1 86 ? -6.923 -7.185 5.829 1.00 96.50 86 ALA A N 1
ATOM 713 C CA . ALA A 1 86 ? -7.472 -7.124 7.183 1.00 96.50 86 ALA A CA 1
ATOM 714 C C . ALA A 1 86 ? -8.335 -5.868 7.437 1.00 96.50 86 ALA A C 1
ATOM 716 O O . ALA A 1 86 ? -9.390 -5.951 8.076 1.00 96.50 86 ALA A O 1
ATOM 717 N N . LEU A 1 87 ? -7.927 -4.700 6.922 1.00 96.31 87 LEU A N 1
ATOM 718 C CA . LEU A 1 87 ? -8.733 -3.473 7.005 1.00 96.31 87 LEU A CA 1
ATOM 719 C C . LEU A 1 87 ? -10.050 -3.614 6.233 1.00 96.31 87 LEU A C 1
ATOM 721 O O . LEU A 1 87 ? -11.093 -3.170 6.714 1.00 96.31 87 LEU A O 1
ATOM 725 N N . MET A 1 88 ? -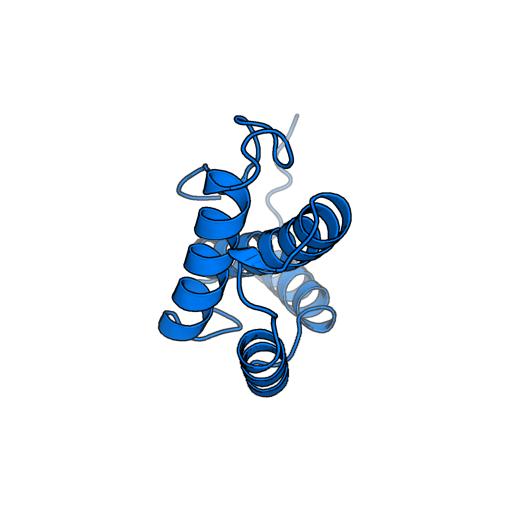10.012 -4.247 5.063 1.00 93.94 88 MET A N 1
ATOM 726 C CA . MET A 1 88 ? -11.177 -4.446 4.199 1.00 93.94 88 MET A CA 1
ATOM 727 C C . MET A 1 88 ? -12.117 -5.529 4.734 1.00 93.94 88 MET A C 1
ATOM 729 O O . MET A 1 88 ? -13.330 -5.394 4.610 1.00 93.94 88 MET A O 1
ATOM 733 N N . GLN A 1 89 ? -11.601 -6.551 5.416 1.00 94.50 89 GLN A N 1
ATOM 734 C CA . GLN A 1 89 ? -12.429 -7.506 6.151 1.00 94.50 89 GLN A CA 1
ATOM 735 C C . GLN A 1 89 ? -13.189 -6.825 7.300 1.00 94.50 89 GLN A C 1
ATOM 737 O O . GLN A 1 89 ? -14.374 -7.100 7.499 1.00 94.50 89 GLN A O 1
ATOM 742 N N . LYS A 1 90 ? -12.540 -5.906 8.034 1.00 96.25 90 LYS A N 1
ATOM 743 C CA . LYS A 1 90 ? -13.188 -5.144 9.116 1.00 96.25 90 LYS A CA 1
ATOM 744 C C . LYS A 1 90 ? -14.181 -4.102 8.584 1.00 96.25 90 LYS A C 1
ATOM 746 O O . LYS A 1 90 ? -15.246 -3.919 9.172 1.00 96.25 90 LYS A O 1
ATOM 751 N N . TYR A 1 91 ? -13.843 -3.426 7.486 1.00 95.75 91 TYR A N 1
ATOM 752 C CA . TYR A 1 91 ? -14.624 -2.335 6.899 1.00 95.75 91 TYR A CA 1
ATOM 753 C C . TYR A 1 91 ? -14.855 -2.550 5.389 1.00 95.75 91 TYR A C 1
ATOM 755 O O . TYR A 1 91 ? -14.260 -1.863 4.563 1.00 95.75 91 TYR A O 1
ATOM 763 N N . PRO A 1 92 ? -15.747 -3.467 4.981 1.00 92.88 92 PRO A N 1
ATOM 764 C CA . PRO A 1 92 ? -15.851 -3.941 3.591 1.00 92.88 92 PRO A CA 1
ATOM 765 C C . PRO A 1 92 ? -16.313 -2.903 2.562 1.00 92.88 92 PRO A C 1
ATOM 767 O O . PRO A 1 92 ? -16.256 -3.155 1.361 1.00 92.88 92 PRO A O 1
ATOM 770 N N . HIS A 1 93 ? -16.798 -1.744 3.000 1.00 92.38 93 HIS A N 1
ATOM 771 C CA . HIS A 1 93 ? -17.292 -0.670 2.138 1.00 92.38 93 HIS A CA 1
ATOM 772 C C . HIS A 1 93 ? -16.275 0.455 1.905 1.00 92.38 93 HIS A C 1
ATOM 774 O O . HIS A 1 93 ? -16.585 1.396 1.170 1.00 92.38 93 HIS A O 1
ATOM 780 N N . ILE A 1 94 ? -15.087 0.413 2.527 1.00 93.38 94 ILE A N 1
ATOM 781 C CA . ILE A 1 94 ? -14.102 1.500 2.369 1.00 93.38 94 ILE A CA 1
ATOM 782 C C . ILE A 1 94 ? -13.422 1.478 0.997 1.00 93.38 94 ILE A C 1
ATOM 784 O O . ILE A 1 94 ? -13.074 2.547 0.493 1.00 93.38 94 ILE A O 1
ATOM 788 N N . VAL A 1 95 ? -13.321 0.297 0.379 1.00 89.75 95 VAL A N 1
ATOM 789 C CA . VAL A 1 95 ? -12.768 0.080 -0.965 1.00 89.75 95 VAL A CA 1
ATOM 790 C C . VAL A 1 95 ? -13.853 -0.508 -1.877 1.00 89.75 95 VAL A C 1
ATOM 792 O O . VAL A 1 95 ? -14.492 -1.497 -1.503 1.00 89.75 95 VAL A O 1
ATOM 795 N N . PRO A 1 96 ? -14.087 0.067 -3.070 1.00 88.38 96 PRO A N 1
ATOM 796 C CA . PRO A 1 96 ? -15.004 -0.494 -4.058 1.00 88.38 96 PRO A CA 1
ATOM 797 C C . PRO A 1 96 ? -14.594 -1.906 -4.494 1.00 88.38 96 PRO A C 1
ATOM 799 O O . PRO A 1 96 ? -13.415 -2.199 -4.648 1.00 88.38 96 PRO A O 1
ATOM 802 N N . LYS A 1 97 ? -15.558 -2.797 -4.747 1.00 84.88 97 LYS A N 1
ATOM 803 C CA . LYS A 1 97 ? -15.269 -4.186 -5.169 1.00 84.88 97 LYS A CA 1
ATOM 804 C C . LYS A 1 97 ? -14.581 -4.293 -6.535 1.00 84.88 97 LYS A C 1
ATOM 806 O O . LYS A 1 97 ? -14.033 -5.339 -6.858 1.00 84.88 97 LYS A O 1
ATOM 811 N N . ASP A 1 98 ? -14.670 -3.251 -7.348 1.00 86.81 98 ASP A N 1
ATOM 812 C CA . ASP A 1 98 ? -14.051 -3.131 -8.665 1.00 86.81 98 ASP A CA 1
ATOM 813 C C . ASP A 1 98 ? -12.693 -2.412 -8.631 1.00 86.81 98 ASP A C 1
ATOM 815 O O . ASP A 1 98 ? -12.111 -2.159 -9.691 1.00 86.81 98 ASP A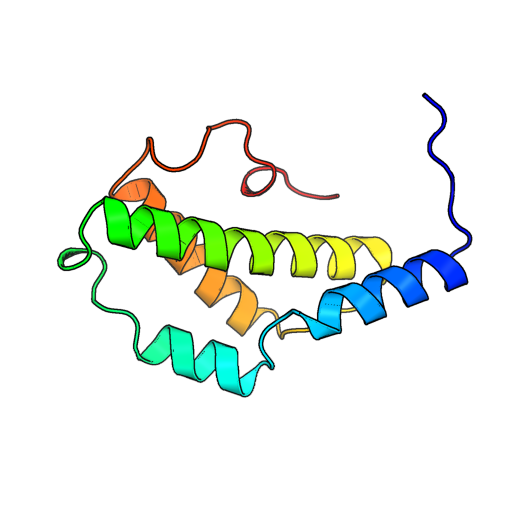 O 1
ATOM 819 N N . ASP A 1 99 ? -12.177 -2.109 -7.434 1.00 88.25 99 ASP A N 1
ATOM 820 C CA . ASP A 1 99 ? -10.871 -1.483 -7.262 1.00 88.25 99 ASP A CA 1
ATOM 821 C C . ASP A 1 99 ? -9.758 -2.342 -7.902 1.00 88.25 99 ASP A C 1
ATOM 823 O O . ASP A 1 99 ? -9.761 -3.574 -7.763 1.00 88.25 99 ASP A O 1
ATOM 827 N N . PRO A 1 100 ? -8.798 -1.725 -8.619 1.00 86.69 100 PRO A N 1
ATOM 828 C CA . PRO A 1 100 ? -7.687 -2.433 -9.245 1.00 86.69 100 PRO A CA 1
ATOM 829 C C . PRO A 1 100 ? -6.885 -3.342 -8.308 1.00 86.69 100 PRO A C 1
ATOM 831 O O . PRO A 1 100 ? -6.305 -4.304 -8.801 1.00 86.69 100 PRO A O 1
ATOM 834 N N . ILE A 1 101 ? -6.884 -3.104 -6.989 1.00 86.44 101 ILE A N 1
ATOM 835 C CA . ILE A 1 101 ? -6.175 -3.955 -6.019 1.00 86.44 101 ILE A CA 1
ATOM 836 C C . ILE A 1 101 ? -6.620 -5.426 -6.066 1.00 86.44 101 ILE A C 1
ATOM 838 O O . ILE A 1 101 ? -5.837 -6.320 -5.748 1.00 86.44 101 ILE A O 1
ATOM 842 N N . TYR A 1 102 ? -7.856 -5.687 -6.503 1.00 79.75 102 TYR A N 1
ATOM 843 C CA . TYR A 1 102 ? -8.417 -7.033 -6.636 1.00 79.75 102 TYR A CA 1
ATOM 844 C C . TYR A 1 102 ? -8.095 -7.718 -7.967 1.00 79.75 102 TYR A C 1
ATOM 846 O O . TYR A 1 102 ? -8.446 -8.885 -8.162 1.00 79.75 102 TYR A O 1
ATOM 854 N N . LYS A 1 103 ? -7.478 -7.014 -8.919 1.00 81.62 103 LYS A N 1
ATOM 855 C CA . LYS A 1 103 ? -7.119 -7.591 -10.214 1.00 81.62 103 LYS A CA 1
ATOM 856 C C . LYS A 1 103 ? -5.734 -8.223 -10.123 1.00 81.62 103 LYS A C 1
ATOM 858 O O . LYS A 1 103 ? -4.775 -7.596 -9.690 1.00 81.62 103 LYS A O 1
ATOM 863 N N . ALA A 1 104 ? -5.628 -9.474 -10.562 1.00 64.88 104 ALA A N 1
ATOM 864 C CA . ALA A 1 104 ? -4.332 -10.094 -10.800 1.00 64.88 104 ALA A CA 1
ATOM 865 C C . ALA A 1 104 ? -3.774 -9.582 -12.138 1.00 64.88 104 ALA A C 1
ATOM 867 O O . ALA A 1 104 ? -4.418 -9.753 -13.174 1.00 64.88 104 ALA A O 1
ATOM 868 N N . GLY A 1 105 ? -2.581 -8.985 -12.116 1.00 59.53 105 GLY A N 1
ATOM 869 C CA . GLY A 1 105 ? -1.937 -8.430 -13.313 1.00 59.53 105 GLY A CA 1
ATOM 870 C C . GLY A 1 105 ? -2.223 -6.944 -13.553 1.00 59.53 105 GLY A C 1
ATOM 871 O O . GLY A 1 105 ? -3.108 -6.362 -12.926 1.00 59.53 105 GLY A O 1
ATOM 872 N N . TYR A 1 106 ? -1.444 -6.346 -14.467 1.00 53.34 106 TYR A N 1
ATOM 873 C CA . TYR A 1 106 ? -1.578 -4.951 -14.912 1.00 53.34 106 TYR A CA 1
ATOM 874 C C . TYR A 1 106 ? -1.788 -4.820 -16.425 1.00 53.34 106 TYR A C 1
ATOM 876 O O . TYR A 1 106 ? -0.809 -5.000 -17.192 1.00 53.34 106 TYR A O 1
#

Sequence (106 aa):
MGDLELGGQELEKLLNYEALFLPKPKTLSAILKKLRSIDEVSEIEARIECEYLIKICLHNQKWYYRLSDTPIEDWLYDQVFDRVDALMQKYPHIVPKDDPIYKAGY